Protein AF-A0A9E0BAT1-F1 (afdb_monomer_lite)

Structure (mmCIF, N/CA/C/O backbone):
data_AF-A0A9E0BAT1-F1
#
_entry.id   AF-A0A9E0BAT1-F1
#
loop_
_atom_site.group_PDB
_atom_site.id
_atom_site.type_symbol
_atom_site.label_atom_id
_atom_site.label_alt_id
_atom_site.label_comp_id
_atom_site.label_asym_id
_atom_site.label_entity_id
_atom_site.label_seq_id
_atom_site.pdbx_PDB_ins_code
_atom_site.Cartn_x
_atom_site.Cartn_y
_atom_site.Cartn_z
_atom_site.occupancy
_atom_site.B_iso_or_equiv
_atom_site.auth_seq_id
_atom_site.auth_comp_id
_atom_site.auth_asym_id
_atom_site.auth_atom_id
_atom_site.pdbx_PDB_model_num
ATOM 1 N N . ASP A 1 1 ? -4.071 2.072 20.060 1.00 90.50 1 ASP A N 1
ATOM 2 C CA . ASP A 1 1 ? -4.846 1.371 21.109 1.00 90.50 1 ASP A CA 1
ATOM 3 C C . ASP A 1 1 ? -5.238 -0.040 20.620 1.00 90.50 1 ASP A C 1
ATOM 5 O O . ASP A 1 1 ? -4.906 -0.365 19.483 1.00 90.50 1 ASP A O 1
ATOM 9 N N . LYS A 1 2 ? -5.846 -0.916 21.444 1.00 95.50 2 LYS A N 1
ATOM 10 C CA . LYS A 1 2 ? -6.326 -2.244 20.990 1.00 95.50 2 LYS A CA 1
ATOM 11 C C . LYS A 1 2 ? -7.411 -2.130 19.918 1.00 95.50 2 LYS A C 1
ATOM 13 O O . LYS A 1 2 ? -7.421 -2.948 19.003 1.00 95.50 2 LYS A O 1
ATOM 18 N N . GLU A 1 3 ? -8.282 -1.132 20.041 1.00 96.94 3 GLU A N 1
ATOM 19 C CA . GLU A 1 3 ? -9.337 -0.855 19.069 1.00 96.94 3 GLU A CA 1
ATOM 20 C C . GLU A 1 3 ? -8.728 -0.449 17.723 1.00 96.94 3 GLU A C 1
ATOM 22 O O . GLU A 1 3 ? -9.001 -1.074 16.703 1.00 96.94 3 GLU A O 1
ATOM 27 N N . ASP A 1 4 ? -7.806 0.516 17.731 1.00 97.81 4 ASP A N 1
ATOM 28 C CA . ASP A 1 4 ? -7.117 0.963 16.515 1.00 97.81 4 ASP A CA 1
ATOM 29 C C . ASP A 1 4 ? -6.425 -0.189 15.779 1.00 97.81 4 ASP A C 1
ATOM 31 O O . ASP A 1 4 ? -6.506 -0.289 14.558 1.00 97.81 4 ASP A O 1
ATOM 35 N N . LEU A 1 5 ? -5.750 -1.075 16.522 1.00 97.94 5 LEU A N 1
ATOM 36 C CA . LEU A 1 5 ? -5.068 -2.231 15.945 1.00 97.94 5 LEU A CA 1
ATOM 37 C C . LEU A 1 5 ? -6.063 -3.204 15.302 1.00 97.94 5 LEU A C 1
ATOM 39 O O . LEU A 1 5 ? -5.785 -3.759 14.241 1.00 97.94 5 LEU A O 1
ATOM 43 N N . PHE A 1 6 ? -7.221 -3.404 15.934 1.00 98.50 6 PHE A N 1
ATOM 44 C CA . PHE A 1 6 ? -8.296 -4.206 15.365 1.00 98.50 6 PHE A CA 1
ATOM 45 C C . PHE A 1 6 ? -8.816 -3.588 14.060 1.00 98.50 6 PHE A C 1
ATOM 47 O O . PHE A 1 6 ? -8.837 -4.275 13.040 1.00 98.50 6 PHE A O 1
ATOM 54 N N . LEU A 1 7 ? -9.151 -2.294 14.056 1.00 98.62 7 LEU A N 1
ATOM 55 C CA . LEU A 1 7 ? -9.645 -1.601 12.860 1.00 98.62 7 LEU A CA 1
ATOM 56 C C . LEU A 1 7 ? -8.618 -1.601 11.727 1.00 98.62 7 LEU A C 1
ATOM 58 O O . LEU A 1 7 ? -8.980 -1.827 10.574 1.00 98.62 7 LEU A O 1
ATOM 62 N N . LEU A 1 8 ? -7.340 -1.404 12.051 1.00 98.56 8 LEU A N 1
ATOM 63 C CA . LEU A 1 8 ? -6.248 -1.459 11.086 1.00 98.56 8 LEU A CA 1
ATOM 64 C C . LEU A 1 8 ? -6.141 -2.844 10.437 1.00 98.56 8 LEU A C 1
ATOM 66 O O . LEU A 1 8 ? -6.065 -2.934 9.216 1.00 98.56 8 LEU A O 1
ATOM 70 N N . HIS A 1 9 ? -6.196 -3.927 11.221 1.00 98.44 9 HIS A N 1
ATOM 71 C CA . HIS A 1 9 ? -6.190 -5.283 10.663 1.00 98.44 9 HIS A CA 1
ATOM 72 C C . HIS A 1 9 ? -7.385 -5.535 9.743 1.00 98.44 9 HIS A C 1
ATOM 74 O O . HIS A 1 9 ? -7.218 -6.148 8.689 1.00 98.44 9 HIS A O 1
ATOM 80 N N . VAL A 1 10 ? -8.575 -5.049 10.111 1.00 98.44 10 VAL A N 1
ATOM 81 C CA . VAL A 1 10 ? -9.754 -5.163 9.245 1.00 98.44 10 VAL A CA 1
ATOM 82 C C . VAL A 1 10 ? -9.542 -4.373 7.952 1.00 98.44 10 VAL A C 1
ATOM 84 O O . VAL A 1 10 ? -9.761 -4.923 6.880 1.00 98.44 10 VAL A O 1
ATOM 87 N N . ALA A 1 11 ? -9.040 -3.138 8.001 1.00 98.56 11 ALA A N 1
ATOM 88 C CA . ALA A 1 11 ? -8.740 -2.387 6.780 1.00 98.56 11 ALA A CA 1
ATOM 89 C C . ALA A 1 11 ? -7.717 -3.098 5.883 1.00 98.56 11 ALA A C 1
ATOM 91 O O . ALA A 1 11 ? -7.951 -3.198 4.682 1.00 98.56 11 ALA A O 1
ATOM 92 N N . CYS A 1 12 ? -6.648 -3.673 6.446 1.00 98.19 12 CYS A N 1
ATOM 93 C CA . CYS A 1 12 ? -5.677 -4.453 5.673 1.00 98.19 12 CYS A CA 1
ATOM 94 C C . CYS A 1 12 ? -6.324 -5.639 4.941 1.00 98.19 12 CYS A C 1
ATOM 96 O O . CYS A 1 12 ? -5.975 -5.904 3.794 1.00 98.19 12 CYS A O 1
ATOM 98 N N . LEU A 1 13 ? -7.281 -6.332 5.570 1.00 97.56 13 LEU A N 1
ATOM 99 C CA . LEU A 1 13 ? -7.999 -7.447 4.941 1.00 97.56 13 LEU A CA 1
ATOM 100 C C . LEU A 1 13 ? -8.887 -7.002 3.769 1.00 97.56 13 LEU A C 1
ATOM 102 O O . LEU A 1 13 ? -9.070 -7.769 2.828 1.00 97.56 13 LEU A O 1
ATOM 106 N N . TYR A 1 14 ? -9.438 -5.787 3.825 1.00 98.00 14 TYR A N 1
ATOM 107 C CA . TYR A 1 14 ? -10.430 -5.307 2.859 1.00 98.00 14 TYR A CA 1
ATOM 108 C C . TYR A 1 14 ? -9.867 -4.374 1.778 1.00 98.00 14 TYR A C 1
ATOM 110 O O . TYR A 1 14 ? -10.554 -4.166 0.778 1.00 98.00 14 TYR A O 1
ATOM 118 N N . HIS A 1 15 ? -8.666 -3.802 1.944 1.00 97.88 15 HIS A N 1
ATOM 119 C CA . HIS A 1 15 ? -8.210 -2.702 1.079 1.00 97.88 15 HIS A CA 1
ATOM 120 C C . HIS A 1 15 ? -8.154 -3.057 -0.415 1.00 97.88 15 HIS A C 1
ATOM 122 O O . HIS A 1 15 ? -8.623 -2.276 -1.241 1.00 97.88 15 HIS A O 1
ATOM 128 N N . ASP A 1 16 ? -7.721 -4.278 -0.729 1.00 97.62 16 ASP A N 1
ATOM 129 C CA . ASP A 1 16 ? -7.622 -4.806 -2.094 1.00 97.62 16 ASP A CA 1
ATOM 130 C C . ASP A 1 16 ? -8.823 -5.665 -2.512 1.00 97.62 16 ASP A C 1
ATOM 132 O O . ASP A 1 16 ? -8.893 -6.151 -3.642 1.00 97.62 16 ASP A O 1
ATOM 136 N N . LEU A 1 17 ? -9.819 -5.849 -1.641 1.00 97.19 17 LEU A N 1
ATOM 137 C CA . LEU A 1 17 ? -10.948 -6.735 -1.933 1.00 97.19 17 LEU A CA 1
ATOM 138 C C . LEU A 1 17 ? -11.770 -6.255 -3.139 1.00 97.19 17 LEU A C 1
ATOM 140 O O . LEU A 1 17 ? -12.369 -7.062 -3.841 1.00 97.19 17 LEU A O 1
ATOM 144 N N . GLY A 1 18 ? -11.752 -4.955 -3.449 1.00 97.69 18 GLY A N 1
ATOM 145 C CA . GLY A 1 18 ? -12.424 -4.418 -4.631 1.00 97.69 18 GLY A CA 1
ATOM 146 C C . GLY A 1 18 ? -11.881 -4.928 -5.971 1.00 97.69 18 GLY A C 1
ATOM 147 O O . GLY A 1 18 ? -12.617 -4.883 -6.959 1.00 97.69 18 GLY A O 1
ATOM 148 N N . PHE A 1 19 ? -10.654 -5.467 -6.018 1.00 97.06 19 PHE A N 1
ATOM 149 C CA . PHE A 1 19 ? -10.069 -6.032 -7.240 1.00 97.06 19 PHE A CA 1
ATOM 150 C C . PHE A 1 19 ? -10.856 -7.219 -7.797 1.00 97.06 19 PHE A C 1
ATOM 152 O O . PHE A 1 19 ? -10.776 -7.492 -8.994 1.00 97.06 19 PHE A O 1
ATOM 159 N N . ILE A 1 20 ? -11.653 -7.899 -6.963 1.00 95.62 20 ILE A N 1
ATOM 160 C CA . ILE A 1 20 ? -12.519 -9.000 -7.409 1.00 95.62 20 ILE A CA 1
ATOM 161 C C . ILE A 1 20 ? -13.598 -8.530 -8.400 1.00 95.62 20 ILE A C 1
ATOM 163 O O . ILE A 1 20 ? -14.158 -9.346 -9.130 1.00 95.62 20 ILE A O 1
ATOM 167 N N . GLU A 1 21 ? -13.884 -7.225 -8.437 1.00 95.62 21 GLU A N 1
ATOM 168 C CA . GLU A 1 21 ? -14.921 -6.633 -9.282 1.00 95.62 21 GLU A CA 1
ATOM 169 C C . GLU A 1 21 ? -14.405 -5.552 -10.232 1.00 95.62 21 GLU A C 1
ATOM 171 O O . GLU A 1 21 ? -14.848 -5.480 -11.380 1.00 95.62 21 GLU A O 1
ATOM 176 N N . VAL A 1 22 ? -13.486 -4.694 -9.783 1.00 95.88 22 VAL A N 1
ATOM 177 C CA . VAL A 1 22 ? -12.973 -3.586 -10.592 1.00 95.88 22 VAL A CA 1
ATOM 178 C C . VAL A 1 22 ? -11.490 -3.367 -10.336 1.00 95.88 22 VAL A C 1
ATOM 180 O O . VAL A 1 22 ? -11.052 -3.324 -9.197 1.00 95.88 22 VAL A O 1
ATOM 183 N N . TYR A 1 23 ? -10.712 -3.172 -11.403 1.00 93.62 23 TYR A N 1
ATOM 184 C CA . TYR A 1 23 ? -9.280 -2.895 -11.276 1.00 93.62 23 TYR A CA 1
ATOM 185 C C . TYR A 1 23 ? -9.005 -1.455 -10.823 1.00 93.62 23 TYR A C 1
ATOM 187 O O . TYR A 1 23 ? -8.347 -1.190 -9.818 1.00 93.62 23 TYR A O 1
ATOM 195 N N . LYS A 1 24 ? -9.538 -0.483 -11.572 1.00 94.50 24 LYS A N 1
ATOM 196 C CA . LYS A 1 24 ? -9.372 0.943 -11.278 1.00 94.50 24 LYS A CA 1
ATOM 197 C C . LYS A 1 24 ? -10.487 1.421 -10.352 1.00 94.50 24 LYS A C 1
ATOM 199 O O . LYS A 1 24 ? -11.648 1.413 -10.747 1.00 94.50 24 LYS A O 1
ATOM 204 N N . GLY A 1 25 ? -10.120 1.924 -9.175 1.00 95.44 25 GLY A N 1
ATOM 205 C CA . GLY A 1 25 ? -11.079 2.318 -8.140 1.00 95.44 25 GLY A CA 1
ATOM 206 C C . GLY A 1 25 ? -11.496 1.162 -7.230 1.00 95.44 25 GLY A C 1
ATOM 207 O O . GLY A 1 25 ? -12.564 1.234 -6.617 1.00 95.44 25 GLY A O 1
ATOM 208 N N . HIS A 1 26 ? -10.671 0.112 -7.147 1.00 97.56 26 HIS A N 1
ATOM 209 C CA . HIS A 1 26 ? -10.870 -1.014 -6.237 1.00 97.56 26 HIS A CA 1
ATOM 210 C C . HIS A 1 26 ? -10.954 -0.559 -4.776 1.00 97.56 26 HIS A C 1
ATOM 212 O O . HIS A 1 26 ? -11.678 -1.171 -4.010 1.00 97.56 26 HIS A O 1
ATOM 218 N N . GLU A 1 27 ? -10.323 0.549 -4.386 1.00 98.19 27 GLU A N 1
ATOM 219 C CA . GLU A 1 27 ? -10.358 1.059 -3.012 1.00 98.19 27 GLU A CA 1
ATOM 220 C C . GLU A 1 27 ? -11.779 1.505 -2.631 1.00 98.19 27 GLU A C 1
ATOM 222 O O . GLU A 1 27 ? -12.311 1.161 -1.571 1.00 98.19 27 GLU A O 1
ATOM 227 N N . MET A 1 28 ? -12.445 2.235 -3.539 1.00 97.75 28 MET A N 1
ATOM 228 C CA . MET A 1 28 ? -13.851 2.621 -3.366 1.00 97.75 28 MET A CA 1
ATOM 229 C C . MET A 1 28 ? -14.746 1.389 -3.317 1.00 97.75 28 MET A C 1
ATOM 231 O O . MET A 1 28 ? -15.622 1.310 -2.455 1.00 97.75 28 MET A O 1
ATOM 235 N N . ARG A 1 29 ? -14.497 0.413 -4.197 1.00 98.19 29 ARG A N 1
ATOM 236 C CA . ARG A 1 29 ? -15.283 -0.818 -4.219 1.00 98.19 29 ARG A CA 1
ATOM 237 C C . ARG A 1 29 ? -15.064 -1.669 -2.964 1.00 98.19 29 ARG A C 1
ATOM 239 O O . ARG A 1 29 ? -16.029 -2.173 -2.403 1.00 98.19 29 ARG A O 1
ATOM 246 N N . GLY A 1 30 ? -13.836 -1.748 -2.460 1.00 97.94 30 GLY A N 1
ATOM 247 C CA . GLY A 1 30 ? -13.489 -2.403 -1.200 1.00 97.94 30 GLY A CA 1
ATOM 248 C C . GLY A 1 30 ? -14.218 -1.773 -0.014 1.00 97.94 30 GLY A C 1
ATOM 249 O O . GLY A 1 30 ? -14.756 -2.486 0.828 1.00 97.94 30 GLY A O 1
ATOM 250 N N . CYS A 1 31 ? -14.356 -0.443 0.005 1.00 97.88 31 CYS A N 1
ATOM 251 C CA . CYS A 1 31 ? -15.174 0.248 1.006 1.00 97.88 31 CYS A CA 1
ATOM 252 C C . CYS A 1 31 ? -16.670 -0.078 0.897 1.00 97.88 31 CYS A C 1
ATOM 254 O O . CYS A 1 31 ? -17.360 -0.134 1.912 1.00 97.88 31 CYS A O 1
ATOM 256 N N . GLU A 1 32 ? -17.204 -0.242 -0.314 1.00 98.12 32 GLU A N 1
ATOM 257 C CA . GLU A 1 32 ? -18.601 -0.648 -0.513 1.00 98.12 32 GLU A CA 1
ATOM 258 C C . GLU A 1 32 ? -18.848 -2.069 -0.001 1.00 98.12 32 GLU A C 1
ATOM 260 O O . GLU A 1 32 ? -19.839 -2.291 0.693 1.00 98.12 32 GLU A O 1
ATOM 265 N N . ILE A 1 33 ? -17.925 -2.996 -0.274 1.00 98.12 33 ILE A N 1
ATOM 266 C CA . ILE A 1 33 ? -17.976 -4.369 0.247 1.00 98.12 33 ILE A CA 1
ATOM 267 C C . ILE A 1 33 ? -17.886 -4.353 1.779 1.00 98.12 33 ILE A C 1
ATOM 269 O O . ILE A 1 33 ? -18.745 -4.912 2.455 1.00 98.12 33 ILE A O 1
ATOM 273 N N . ALA A 1 34 ? -16.921 -3.619 2.341 1.00 97.94 34 ALA A N 1
ATOM 274 C CA . ALA A 1 34 ? -16.762 -3.465 3.785 1.00 97.94 34 ALA A CA 1
ATOM 275 C C . ALA A 1 34 ? -18.036 -2.917 4.458 1.00 97.94 34 ALA A C 1
ATOM 277 O O . ALA A 1 34 ? -18.464 -3.432 5.486 1.00 97.94 34 ALA A O 1
ATOM 278 N N . ARG A 1 35 ? -18.685 -1.903 3.868 1.00 98.25 35 ARG A N 1
ATOM 279 C CA . ARG A 1 35 ? -19.956 -1.357 4.382 1.00 98.25 35 ARG A CA 1
ATOM 280 C C . ARG A 1 35 ? -21.115 -2.346 4.317 1.00 98.25 35 ARG A C 1
ATOM 282 O O . ARG A 1 35 ? -22.011 -2.254 5.147 1.00 98.25 35 ARG A O 1
ATOM 289 N N . ALA A 1 36 ? -21.120 -3.239 3.334 1.00 98.06 36 ALA A N 1
ATOM 290 C CA . ALA A 1 36 ? -22.166 -4.240 3.192 1.00 98.06 36 ALA A CA 1
ATOM 291 C C . ALA A 1 36 ? -21.998 -5.397 4.189 1.00 98.06 36 ALA A C 1
ATOM 293 O O . ALA A 1 36 ? -22.993 -5.866 4.728 1.00 98.06 36 ALA A O 1
ATOM 294 N N . GLU A 1 37 ? -20.763 -5.838 4.445 1.00 97.75 37 GLU A N 1
ATOM 295 C CA . GLU A 1 37 ? -20.494 -7.074 5.193 1.00 97.75 37 GLU A CA 1
ATOM 296 C C . GLU A 1 37 ? -20.161 -6.845 6.673 1.00 97.75 37 GLU A C 1
ATOM 298 O O . GLU A 1 37 ? -20.614 -7.594 7.535 1.00 97.75 37 GLU A O 1
ATOM 303 N N . LEU A 1 38 ? -19.392 -5.804 7.011 1.00 98.38 38 LEU A N 1
ATOM 304 C CA . LEU A 1 38 ? -18.904 -5.586 8.380 1.00 98.38 38 LEU A CA 1
ATOM 305 C C . LEU A 1 38 ? -19.994 -5.375 9.453 1.00 98.38 38 LEU A C 1
ATOM 307 O O . LEU A 1 38 ? -19.740 -5.773 10.598 1.00 98.38 38 LEU A O 1
ATOM 311 N N . PRO A 1 39 ? -21.192 -4.824 9.155 1.00 98.50 39 PRO A N 1
ATOM 312 C CA . PRO A 1 39 ? -22.280 -4.776 10.132 1.00 98.50 39 PRO A CA 1
ATOM 313 C C . PRO A 1 39 ? -22.694 -6.162 10.650 1.00 98.50 39 PRO A C 1
ATOM 315 O O . PRO A 1 39 ? -22.977 -6.303 11.841 1.00 98.50 39 PRO A O 1
ATOM 318 N N . ASP A 1 40 ? -22.651 -7.199 9.804 1.00 98.19 40 ASP A N 1
ATOM 319 C CA . ASP A 1 40 ? -22.995 -8.578 10.190 1.00 98.19 40 ASP A CA 1
ATOM 320 C C . ASP A 1 40 ? -21.961 -9.190 11.151 1.00 98.19 40 ASP A C 1
ATOM 322 O O . ASP A 1 40 ? -22.264 -10.113 11.909 1.00 98.19 40 ASP A O 1
ATOM 326 N N . PHE A 1 41 ? -20.748 -8.629 11.183 1.00 97.44 41 PHE A N 1
ATOM 327 C CA . PHE A 1 41 ? -19.696 -8.962 12.146 1.00 97.44 41 PHE A CA 1
ATOM 328 C C . PHE A 1 41 ? -19.745 -8.096 13.416 1.00 97.44 41 PHE A C 1
ATOM 330 O O . PHE A 1 41 ? -18.882 -8.223 14.286 1.00 97.44 41 PHE A O 1
ATOM 337 N N . GLY A 1 42 ? -20.755 -7.231 13.552 1.00 97.81 42 GLY A N 1
ATOM 338 C CA . GLY A 1 42 ? -20.970 -6.394 14.730 1.00 97.81 42 GLY A CA 1
ATOM 339 C C . GLY A 1 42 ? -20.161 -5.097 14.751 1.00 97.81 42 GLY A C 1
ATOM 340 O O . GLY A 1 42 ? -20.073 -4.468 15.808 1.00 97.81 42 GLY A O 1
ATOM 341 N N . LEU A 1 43 ? -19.575 -4.681 13.623 1.00 98.44 43 LEU A N 1
ATOM 342 C CA . LEU A 1 43 ? -18.902 -3.387 13.537 1.00 98.44 43 LEU A CA 1
ATOM 343 C C . LEU A 1 43 ? -19.927 -2.262 13.384 1.00 98.44 43 LEU A C 1
ATOM 345 O O . LEU A 1 43 ? -20.890 -2.343 12.625 1.00 98.44 43 LEU A O 1
ATOM 349 N N . THR A 1 44 ? -19.692 -1.182 14.115 1.00 98.56 44 THR A N 1
ATOM 350 C CA . THR A 1 44 ? -20.501 0.033 14.063 1.00 98.56 44 THR A CA 1
ATOM 351 C C . THR A 1 44 ? -20.182 0.864 12.823 1.00 98.56 44 THR A C 1
ATOM 353 O O . THR A 1 44 ? -19.069 0.831 12.296 1.00 98.56 44 THR A O 1
ATOM 356 N N . GLU A 1 45 ? -21.129 1.707 12.415 1.00 98.31 45 GLU A N 1
ATOM 357 C CA . GLU A 1 45 ? -20.938 2.672 11.324 1.00 98.31 45 GLU A CA 1
ATOM 358 C C . GLU A 1 45 ? -19.686 3.543 11.497 1.00 98.31 45 GLU A C 1
ATOM 360 O O . GLU A 1 45 ? -19.007 3.862 10.524 1.00 98.31 45 GLU A O 1
ATOM 365 N N . GLU A 1 46 ? -19.346 3.927 12.729 1.00 98.44 46 GLU A N 1
ATOM 366 C CA . GLU A 1 46 ? -18.181 4.777 12.982 1.00 98.44 46 GLU A CA 1
ATOM 367 C C . GLU A 1 46 ? -16.862 4.018 12.774 1.00 98.44 46 GLU A C 1
ATOM 369 O O . GLU A 1 46 ? -15.948 4.529 12.128 1.00 98.44 46 GLU A O 1
ATOM 374 N N . GLN A 1 47 ? -16.790 2.761 13.223 1.00 98.62 47 GLN A N 1
ATOM 375 C CA . GLN A 1 47 ? -15.650 1.878 12.955 1.00 98.62 47 GLN A CA 1
ATOM 376 C C . GLN A 1 47 ? -15.492 1.617 11.451 1.00 98.62 47 GLN A C 1
ATOM 378 O O . GLN A 1 47 ? -14.386 1.698 10.917 1.00 98.62 47 GLN A O 1
ATOM 383 N N . ILE A 1 48 ? -16.600 1.371 10.746 1.00 98.75 48 ILE A N 1
ATOM 384 C CA . ILE A 1 48 ? -16.598 1.138 9.297 1.00 98.75 48 ILE A CA 1
ATOM 385 C C . ILE A 1 48 ? -16.125 2.383 8.541 1.00 98.75 48 ILE A C 1
ATOM 387 O O . ILE A 1 48 ? -15.371 2.259 7.576 1.00 98.75 48 ILE A O 1
ATOM 391 N N . LYS A 1 49 ? -16.499 3.595 8.975 1.00 98.62 49 LYS A N 1
ATOM 392 C CA . LYS A 1 49 ? -15.966 4.837 8.387 1.00 98.62 4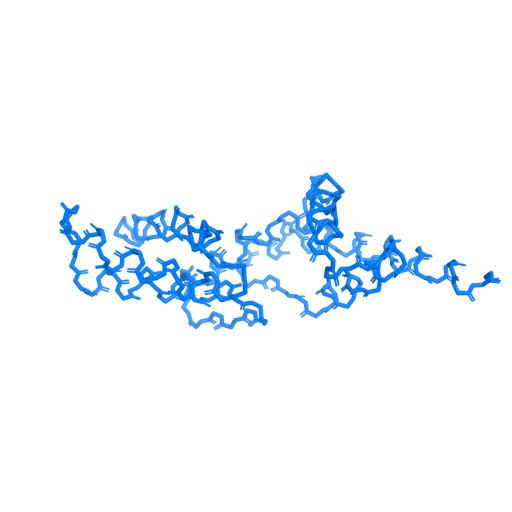9 LYS A CA 1
ATOM 393 C C . LYS A 1 49 ? -14.452 4.939 8.541 1.00 98.62 49 LYS A C 1
ATOM 395 O O . LYS A 1 49 ? -13.795 5.307 7.571 1.00 98.62 49 LYS A O 1
ATOM 400 N N . ILE A 1 50 ? -13.908 4.603 9.711 1.00 98.56 50 ILE A N 1
ATOM 401 C CA . ILE A 1 50 ? -12.457 4.609 9.957 1.00 98.56 50 ILE A CA 1
ATOM 402 C C . ILE A 1 50 ? -11.760 3.598 9.036 1.00 98.56 50 ILE A C 1
ATOM 404 O O . ILE A 1 50 ? -10.790 3.946 8.366 1.00 98.56 50 ILE A O 1
ATOM 408 N N . ILE A 1 51 ? -12.304 2.381 8.930 1.00 98.75 51 ILE A N 1
ATOM 409 C CA . ILE A 1 51 ? -11.816 1.337 8.016 1.00 98.75 51 ILE A CA 1
ATOM 410 C C . ILE A 1 51 ? -11.832 1.825 6.567 1.00 98.75 51 ILE A C 1
ATOM 412 O O . ILE A 1 51 ? -10.821 1.738 5.876 1.00 98.75 51 ILE A O 1
ATOM 416 N N . CYS A 1 52 ? -12.945 2.402 6.114 1.00 98.62 52 CYS A N 1
ATOM 417 C CA . CYS A 1 52 ? -13.045 2.942 4.763 1.00 98.62 52 CYS A CA 1
ATOM 418 C C . CYS A 1 52 ? -12.043 4.081 4.532 1.00 98.62 52 CYS A C 1
ATOM 420 O O . CYS A 1 52 ? -11.455 4.158 3.463 1.00 98.62 52 CYS A O 1
ATOM 422 N N . SER A 1 53 ? -11.819 4.954 5.518 1.00 98.69 53 SER A N 1
ATOM 423 C CA . SER A 1 53 ? -10.828 6.035 5.409 1.00 98.69 53 SER A CA 1
ATOM 424 C C . SER A 1 53 ? -9.418 5.481 5.181 1.00 98.69 53 SER A C 1
ATOM 426 O O . SER A 1 53 ? -8.718 5.933 4.275 1.00 98.69 53 SER A O 1
ATOM 428 N N . MET A 1 54 ? -9.043 4.431 5.923 1.00 98.75 54 MET A N 1
ATOM 429 C CA . MET A 1 54 ? -7.787 3.699 5.725 1.00 98.75 54 MET A CA 1
ATOM 430 C C . MET A 1 54 ? -7.681 3.097 4.323 1.00 98.75 54 MET A C 1
ATOM 432 O O . MET A 1 54 ? -6.693 3.347 3.638 1.00 98.75 54 MET A O 1
ATOM 436 N N . ILE A 1 55 ? -8.706 2.379 3.864 1.00 98.56 55 ILE A N 1
ATOM 437 C CA . ILE A 1 55 ? -8.721 1.777 2.522 1.00 98.56 55 ILE A CA 1
ATOM 438 C C . ILE A 1 55 ? -8.586 2.852 1.436 1.00 98.56 55 ILE A C 1
ATOM 440 O O . ILE A 1 55 ? -7.763 2.731 0.542 1.00 98.56 55 ILE A O 1
ATOM 444 N N . ILE A 1 56 ? -9.342 3.950 1.515 1.00 98.31 56 ILE A N 1
ATOM 445 C CA . ILE A 1 56 ? -9.252 5.029 0.517 1.00 98.31 56 ILE A CA 1
ATOM 446 C C . ILE A 1 56 ? -7.880 5.707 0.519 1.00 98.31 56 ILE A C 1
ATOM 448 O O . ILE A 1 56 ? -7.447 6.200 -0.526 1.00 98.31 56 ILE A O 1
ATOM 452 N N . SER A 1 57 ? -7.191 5.744 1.662 1.00 98.38 57 SER A N 1
ATOM 453 C CA . SER A 1 57 ? -5.880 6.384 1.765 1.00 98.38 57 SER A CA 1
ATOM 454 C C . SER A 1 57 ? -4.782 5.675 0.963 1.00 98.38 57 SER A C 1
ATOM 456 O O . SER A 1 57 ? -3.838 6.354 0.556 1.00 98.38 57 SER A O 1
ATOM 458 N N . THR A 1 58 ? -4.931 4.375 0.659 1.00 98.00 58 THR A N 1
ATOM 459 C CA . THR A 1 58 ? -3.956 3.607 -0.142 1.00 98.00 58 THR A CA 1
ATOM 460 C C . THR A 1 58 ? -3.984 3.980 -1.627 1.00 98.00 58 THR A C 1
ATOM 462 O O . THR A 1 58 ? -2.996 3.781 -2.335 1.00 98.00 58 THR A O 1
ATOM 465 N N . ARG A 1 59 ? -5.063 4.621 -2.101 1.00 97.50 59 ARG A N 1
ATOM 466 C CA . ARG A 1 59 ? -5.198 5.059 -3.494 1.00 97.50 59 ARG A CA 1
ATOM 467 C C . ARG A 1 59 ? -4.066 5.994 -3.907 1.00 97.50 59 ARG A C 1
ATOM 469 O O . ARG A 1 59 ? -3.843 7.032 -3.288 1.00 97.50 59 ARG A O 1
ATOM 476 N N . LEU A 1 60 ? -3.427 5.700 -5.038 1.00 95.38 60 LEU A N 1
ATOM 477 C CA . LEU A 1 60 ? -2.335 6.516 -5.574 1.00 95.38 60 LEU A CA 1
ATOM 478 C C . LEU A 1 60 ? -2.822 7.822 -6.252 1.00 95.38 60 LEU A C 1
ATOM 480 O O . LEU A 1 60 ? -3.748 7.783 -7.067 1.00 95.38 60 LEU A O 1
ATOM 484 N N . PRO A 1 61 ? -2.158 8.976 -6.018 1.00 95.31 61 PRO A N 1
ATOM 485 C CA . PRO A 1 61 ? -1.125 9.193 -5.003 1.00 95.31 61 PRO A CA 1
ATOM 486 C C . PRO A 1 61 ? -1.719 9.190 -3.585 1.00 95.31 61 PRO A C 1
ATOM 488 O 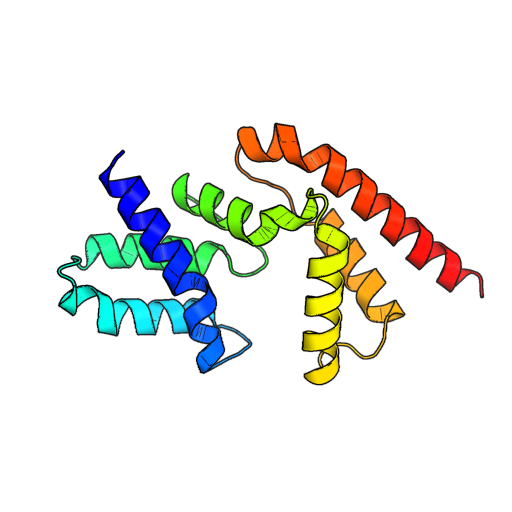O . PRO A 1 61 ? -2.740 9.837 -3.344 1.00 95.31 61 PRO A O 1
ATOM 491 N N . GLN A 1 62 ? -1.038 8.509 -2.659 1.00 96.81 62 GLN A N 1
ATOM 492 C CA . GLN A 1 62 ? -1.454 8.401 -1.259 1.00 96.81 62 GLN A CA 1
ATOM 493 C C . GLN A 1 62 ? -1.509 9.782 -0.588 1.00 96.81 62 GLN A C 1
ATOM 495 O O . GLN A 1 62 ? -0.632 10.627 -0.790 1.00 96.81 62 GLN A O 1
ATOM 500 N N . SER A 1 63 ? -2.540 10.002 0.229 1.00 94.06 63 SER A N 1
ATOM 501 C CA . SER A 1 63 ? -2.743 11.246 0.986 1.00 94.06 63 SER A CA 1
ATOM 502 C C . SER A 1 63 ? -3.328 10.959 2.379 1.00 94.06 63 SER A C 1
ATOM 504 O O . SER A 1 63 ? -4.448 11.394 2.668 1.00 94.06 63 SER A O 1
ATOM 506 N N . PRO A 1 64 ? -2.606 10.226 3.245 1.00 97.81 64 PRO A N 1
ATOM 507 C CA . PRO A 1 64 ? -3.093 9.884 4.575 1.00 97.81 64 PRO A CA 1
ATOM 508 C C . PRO A 1 64 ? -3.160 11.118 5.489 1.00 97.81 64 PRO A C 1
ATOM 510 O O . PRO A 1 64 ? -2.226 11.919 5.557 1.00 97.81 64 PRO A O 1
ATOM 513 N N . ALA A 1 65 ? -4.262 11.258 6.221 1.00 97.38 65 ALA A N 1
ATOM 514 C CA . ALA A 1 65 ? -4.526 12.326 7.182 1.00 97.38 65 ALA A CA 1
ATOM 515 C C . ALA A 1 65 ? -4.330 11.876 8.638 1.00 97.38 65 ALA A C 1
ATOM 517 O O . ALA A 1 65 ? -4.034 12.704 9.503 1.00 97.38 65 ALA A O 1
ATOM 518 N N . THR A 1 66 ? -4.476 10.579 8.918 1.00 98.06 66 THR A N 1
ATOM 519 C CA . THR A 1 66 ? -4.357 10.011 10.271 1.00 98.06 66 THR A CA 1
ATOM 520 C C . THR A 1 66 ? -3.147 9.088 10.409 1.00 98.06 66 THR A C 1
ATOM 522 O O . THR A 1 66 ? -2.566 8.650 9.419 1.00 98.06 66 THR A O 1
ATOM 525 N N . GLU A 1 67 ? -2.744 8.778 11.644 1.00 97.88 67 GLU A N 1
ATOM 526 C CA . GLU A 1 67 ? -1.641 7.840 11.894 1.00 97.88 67 GLU A CA 1
ATOM 527 C C . GLU A 1 67 ? -1.948 6.433 11.354 1.00 97.88 67 GLU A C 1
ATOM 529 O O . GLU A 1 67 ? -1.075 5.805 10.764 1.00 97.88 67 GLU A O 1
ATOM 534 N N . LEU A 1 68 ? -3.193 5.958 11.470 1.00 98.38 68 LEU A N 1
ATOM 535 C CA . LEU A 1 68 ? -3.587 4.645 10.947 1.00 98.38 68 LEU A CA 1
ATOM 536 C C . LEU A 1 68 ? -3.548 4.595 9.417 1.00 98.38 68 LEU A C 1
ATOM 538 O O . LEU A 1 68 ? -3.060 3.624 8.845 1.00 98.38 68 LEU A O 1
ATOM 542 N N . GLU A 1 69 ? -3.985 5.669 8.760 1.00 98.75 69 GLU A N 1
ATOM 543 C CA . GLU A 1 69 ? -3.865 5.821 7.307 1.00 98.75 69 GLU A CA 1
ATOM 544 C C . GLU A 1 69 ? -2.396 5.854 6.864 1.00 98.75 69 GLU A C 1
ATOM 546 O O . GLU A 1 69 ? -2.030 5.246 5.863 1.00 98.75 69 GLU A O 1
ATOM 551 N N . GLN A 1 70 ? -1.516 6.507 7.629 1.00 98.75 70 GLN A N 1
ATOM 552 C CA . GLN A 1 70 ? -0.078 6.492 7.344 1.00 98.75 70 GLN A CA 1
ATOM 553 C C . GLN A 1 70 ? 0.505 5.082 7.466 1.00 98.75 70 GLN A C 1
ATOM 555 O O . GLN A 1 70 ? 1.316 4.683 6.632 1.00 98.75 70 GLN A O 1
ATOM 560 N N . ILE A 1 71 ? 0.087 4.324 8.484 1.00 98.62 71 ILE A N 1
ATOM 561 C CA . ILE A 1 71 ? 0.555 2.955 8.708 1.00 98.62 71 ILE A CA 1
ATOM 562 C C . ILE A 1 71 ? 0.116 2.030 7.569 1.00 98.62 71 ILE A C 1
ATOM 564 O O . ILE A 1 71 ? 0.952 1.288 7.060 1.00 98.62 71 ILE A O 1
ATOM 568 N N . ILE A 1 72 ? -1.154 2.070 7.150 1.00 98.56 72 ILE A N 1
ATOM 569 C CA . ILE A 1 72 ? -1.624 1.204 6.058 1.00 98.56 72 ILE A CA 1
ATOM 570 C C . ILE A 1 72 ? -0.989 1.587 4.715 1.00 98.56 72 ILE A C 1
ATOM 572 O O . ILE A 1 72 ? -0.567 0.695 3.988 1.00 98.56 72 ILE A O 1
ATOM 576 N N . CYS A 1 73 ? -0.819 2.885 4.422 1.00 98.62 73 CYS A N 1
ATOM 577 C CA . CYS A 1 73 ? -0.110 3.343 3.220 1.00 98.62 73 CYS A CA 1
ATOM 578 C C . CYS A 1 73 ? 1.333 2.822 3.167 1.00 98.62 73 CYS A C 1
ATOM 580 O O . CYS A 1 73 ? 1.799 2.359 2.125 1.00 98.62 73 CYS A O 1
ATOM 582 N N . ASP A 1 74 ? 2.038 2.893 4.300 1.00 98.56 74 ASP A N 1
ATOM 583 C CA . ASP A 1 74 ? 3.402 2.382 4.417 1.00 98.56 74 ASP A CA 1
ATOM 584 C C . ASP A 1 74 ? 3.461 0.853 4.308 1.00 98.56 74 ASP A C 1
ATOM 586 O O . ASP A 1 74 ? 4.440 0.328 3.782 1.00 98.56 74 ASP A O 1
ATOM 590 N N . ALA A 1 75 ? 2.449 0.145 4.818 1.00 97.69 75 ALA A N 1
ATOM 591 C CA . ALA A 1 75 ? 2.363 -1.312 4.757 1.00 97.69 75 ALA A CA 1
ATOM 592 C C . ALA A 1 75 ? 2.098 -1.812 3.328 1.00 97.69 75 ALA A C 1
ATOM 594 O O . ALA A 1 75 ? 2.782 -2.728 2.875 1.00 97.69 75 ALA A O 1
ATOM 595 N N . ASP A 1 76 ? 1.167 -1.175 2.617 1.00 98.12 76 ASP A N 1
ATOM 596 C CA . ASP A 1 76 ? 0.822 -1.456 1.218 1.00 98.12 76 ASP A CA 1
ATOM 597 C C . ASP A 1 76 ? 2.057 -1.353 0.297 1.00 98.12 76 ASP A C 1
ATOM 599 O O . ASP A 1 76 ? 2.373 -2.242 -0.493 1.00 98.12 76 ASP A O 1
ATOM 603 N N . LEU A 1 77 ? 2.869 -0.310 0.493 1.00 98.00 77 LEU A N 1
ATOM 604 C CA . LEU A 1 77 ? 4.064 -0.055 -0.318 1.00 98.00 77 LEU A CA 1
ATOM 605 C C . LEU A 1 77 ? 5.384 -0.436 0.365 1.00 98.00 77 LEU A C 1
ATOM 607 O O . LEU A 1 77 ? 6.456 0.019 -0.050 1.00 98.00 77 LEU A O 1
ATOM 611 N N . TYR A 1 78 ? 5.339 -1.292 1.387 1.00 97.88 78 TYR A N 1
ATOM 612 C CA . TYR A 1 78 ? 6.510 -1.654 2.193 1.00 97.88 78 TYR A CA 1
ATOM 613 C C . TYR A 1 78 ? 7.621 -2.313 1.361 1.00 97.88 78 TYR A C 1
ATOM 615 O O . TYR A 1 78 ? 8.809 -2.024 1.536 1.00 97.88 78 TYR A O 1
ATOM 623 N N . TYR A 1 79 ? 7.241 -3.136 0.379 1.00 97.81 79 TYR A N 1
ATOM 624 C CA . TYR A 1 79 ? 8.169 -3.860 -0.499 1.00 97.81 79 TYR A CA 1
ATOM 625 C C . TYR A 1 79 ? 9.113 -2.932 -1.286 1.00 97.81 79 TYR A C 1
ATOM 627 O O . TYR A 1 79 ? 10.188 -3.354 -1.715 1.00 97.81 79 TYR A O 1
ATOM 635 N N . LEU A 1 80 ? 8.776 -1.643 -1.451 1.00 98.00 80 LEU A N 1
ATOM 636 C CA . LEU A 1 80 ? 9.601 -0.689 -2.200 1.00 98.00 80 LEU A CA 1
ATOM 637 C C . LEU A 1 80 ? 10.980 -0.461 -1.585 1.00 98.00 80 LEU A C 1
ATOM 639 O O . LEU A 1 80 ? 11.879 -0.002 -2.284 1.00 98.00 80 LEU A O 1
ATOM 643 N N . GLY A 1 81 ? 11.155 -0.734 -0.292 1.00 97.44 81 GLY A N 1
ATOM 644 C CA . GLY A 1 81 ? 12.460 -0.706 0.371 1.00 97.44 81 GLY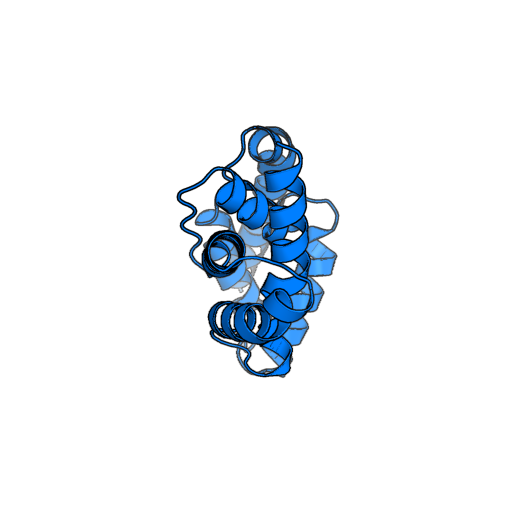 A CA 1
ATOM 645 C C . GLY A 1 81 ? 12.976 -2.077 0.794 1.00 97.44 81 GLY A C 1
ATOM 646 O O . GLY A 1 81 ? 14.064 -2.145 1.364 1.00 97.44 81 GLY A O 1
ATOM 647 N N . GLY A 1 82 ? 12.208 -3.134 0.531 1.00 96.06 82 GLY A N 1
ATOM 648 C CA . GLY A 1 82 ? 12.477 -4.493 0.976 1.00 96.06 82 GLY A CA 1
ATOM 649 C C . GLY A 1 82 ? 13.413 -5.266 0.048 1.00 96.06 82 GLY A C 1
ATOM 650 O O . GLY A 1 82 ? 13.812 -4.810 -1.030 1.00 96.06 82 GLY A O 1
ATOM 651 N N . THR A 1 83 ? 13.780 -6.471 0.479 1.00 96.06 83 THR A N 1
ATOM 652 C CA . THR A 1 83 ? 14.572 -7.421 -0.324 1.00 96.06 83 THR A CA 1
ATOM 653 C C . THR A 1 83 ? 13.739 -8.141 -1.383 1.00 96.06 83 THR A C 1
ATOM 655 O O . THR A 1 83 ? 14.286 -8.722 -2.312 1.00 96.06 83 THR A O 1
ATOM 658 N N . ASP A 1 84 ? 12.420 -8.109 -1.242 1.00 95.81 84 ASP A N 1
ATOM 659 C CA . ASP A 1 84 ? 11.416 -8.680 -2.137 1.00 95.81 84 ASP A CA 1
ATOM 660 C C . ASP A 1 84 ? 11.015 -7.744 -3.288 1.00 95.81 84 ASP A C 1
ATOM 662 O O . ASP A 1 84 ? 10.243 -8.154 -4.156 1.00 95.81 84 ASP A O 1
ATOM 666 N N . TYR A 1 85 ? 11.581 -6.529 -3.348 1.00 97.44 85 TYR A N 1
ATOM 667 C CA . TYR A 1 85 ? 11.268 -5.529 -4.371 1.00 97.44 85 TYR A CA 1
ATOM 668 C C . TYR A 1 85 ? 11.265 -6.089 -5.796 1.00 97.44 85 TYR A C 1
ATOM 670 O O . TYR A 1 85 ? 10.329 -5.850 -6.555 1.00 97.44 85 TYR A O 1
ATOM 678 N N . GLU A 1 86 ? 12.306 -6.837 -6.174 1.00 95.81 86 GLU A N 1
ATOM 679 C CA . GLU A 1 86 ? 12.424 -7.380 -7.530 1.00 95.81 86 GLU A CA 1
ATOM 680 C C . GLU A 1 86 ? 11.312 -8.382 -7.844 1.00 95.81 86 GLU A C 1
ATOM 682 O O . GLU A 1 86 ? 10.736 -8.326 -8.928 1.00 95.81 86 GLU A O 1
ATOM 687 N N . THR A 1 87 ? 10.978 -9.252 -6.891 1.00 97.56 87 THR A N 1
ATOM 688 C CA . THR A 1 87 ? 9.936 -10.269 -7.052 1.00 97.56 87 THR A CA 1
ATOM 689 C C . THR A 1 87 ? 8.562 -9.625 -7.198 1.00 97.56 87 THR A C 1
ATOM 691 O O . THR A 1 87 ? 7.855 -9.929 -8.156 1.00 97.56 87 THR A O 1
ATOM 694 N N . VAL A 1 88 ? 8.204 -8.707 -6.294 1.00 97.69 88 VAL A N 1
ATOM 695 C CA . VAL A 1 88 ? 6.893 -8.035 -6.305 1.00 97.69 88 VAL A CA 1
ATOM 696 C C . VAL A 1 88 ? 6.754 -7.111 -7.521 1.00 97.69 88 VAL A C 1
ATOM 698 O O . VAL A 1 88 ? 5.721 -7.094 -8.188 1.00 97.69 88 VAL A O 1
ATOM 701 N N . SER A 1 89 ? 7.816 -6.381 -7.877 1.00 97.31 89 SER A N 1
ATOM 702 C CA . SER A 1 89 ? 7.827 -5.540 -9.081 1.00 97.31 89 SER A CA 1
ATOM 703 C C . SER A 1 89 ? 7.659 -6.376 -10.355 1.00 97.31 89 SER A C 1
ATOM 705 O O . SER A 1 89 ? 6.951 -5.966 -11.272 1.00 97.31 89 SER A O 1
ATOM 707 N N . GLU A 1 90 ? 8.260 -7.568 -10.419 1.00 97.62 90 GLU A N 1
ATOM 708 C CA . GLU A 1 90 ? 8.119 -8.464 -11.567 1.00 97.62 90 GLU A CA 1
ATOM 709 C C . GLU A 1 90 ? 6.698 -9.021 -11.709 1.00 97.62 90 GLU A C 1
ATOM 711 O O . GLU A 1 90 ? 6.183 -9.099 -12.825 1.00 97.62 90 GLU A O 1
ATOM 716 N N . THR A 1 91 ? 6.050 -9.407 -10.606 1.00 98.12 91 THR A N 1
ATOM 717 C CA . THR A 1 91 ? 4.662 -9.890 -10.652 1.00 98.12 91 THR A CA 1
ATOM 718 C C . THR A 1 91 ? 3.707 -8.782 -11.077 1.00 98.12 91 THR A C 1
ATOM 720 O O . THR A 1 91 ? 2.877 -9.011 -11.954 1.00 98.12 91 THR A O 1
ATOM 723 N N . LEU A 1 92 ? 3.892 -7.568 -10.549 1.00 97.06 92 LEU A N 1
ATOM 724 C CA . LEU A 1 92 ? 3.067 -6.414 -10.899 1.00 97.06 92 LEU A CA 1
ATOM 725 C C . LEU A 1 92 ? 3.268 -5.971 -12.359 1.00 97.06 92 LEU A C 1
ATOM 727 O O . LEU A 1 92 ? 2.308 -5.595 -13.029 1.00 97.06 92 LEU A O 1
ATOM 731 N N . PHE A 1 93 ? 4.496 -6.059 -12.885 1.00 98.06 93 PHE A N 1
ATOM 732 C CA . PHE A 1 93 ? 4.762 -5.818 -14.306 1.00 98.06 93 PHE A CA 1
ATOM 733 C C . PHE A 1 93 ? 3.980 -6.786 -15.194 1.00 98.06 93 PHE A C 1
ATOM 735 O O . PHE A 1 93 ? 3.320 -6.352 -16.136 1.00 98.06 93 PHE A O 1
ATOM 742 N N . LYS A 1 94 ? 4.052 -8.089 -14.897 1.00 98.25 94 LYS A N 1
ATOM 743 C CA . LYS A 1 94 ? 3.348 -9.118 -15.672 1.00 98.25 94 LYS A CA 1
ATOM 744 C C . LYS A 1 94 ? 1.850 -8.874 -15.658 1.00 98.25 94 LYS A C 1
ATOM 746 O O . LYS A 1 94 ? 1.239 -8.847 -16.714 1.00 98.25 94 LYS A O 1
ATOM 751 N N . GLU A 1 95 ? 1.282 -8.630 -14.484 1.00 97.06 95 GLU A N 1
ATOM 752 C CA . GLU A 1 95 ? -0.141 -8.334 -14.335 1.00 97.06 95 GLU A CA 1
ATOM 753 C C . GLU A 1 95 ? -0.579 -7.147 -15.207 1.00 97.06 95 GLU A C 1
ATOM 755 O O . GLU A 1 95 ? -1.481 -7.280 -16.032 1.00 97.06 95 GLU A O 1
ATOM 760 N N . GLN A 1 96 ? 0.099 -6.001 -15.099 1.00 96.62 96 GLN A N 1
ATOM 761 C CA . GLN A 1 96 ? -0.261 -4.809 -15.872 1.00 96.62 96 GLN A CA 1
ATOM 762 C C . GLN A 1 96 ? 0.006 -4.963 -17.374 1.00 96.62 96 GLN A C 1
ATOM 764 O O . GLN A 1 96 ? -0.691 -4.355 -18.191 1.00 96.62 96 GLN A O 1
ATOM 769 N N . HIS A 1 97 ? 0.997 -5.771 -17.752 1.00 97.50 97 HIS A N 1
ATOM 770 C CA . HIS A 1 97 ? 1.255 -6.100 -19.148 1.00 97.50 97 HIS A CA 1
ATOM 771 C C . HIS A 1 97 ? 0.132 -6.958 -19.744 1.00 97.50 97 HIS A C 1
ATOM 773 O O . HIS A 1 97 ? -0.383 -6.625 -20.810 1.00 97.50 97 HIS A O 1
ATOM 779 N N . GLU A 1 98 ? -0.308 -7.999 -19.032 1.00 96.81 98 GLU A N 1
ATOM 780 C CA . GLU A 1 98 ? -1.421 -8.865 -19.450 1.00 96.81 98 GLU A CA 1
ATOM 781 C C . GLU A 1 98 ? -2.755 -8.101 -19.516 1.00 96.81 98 GLU A C 1
ATOM 783 O O . GLU A 1 98 ? -3.583 -8.355 -20.389 1.00 96.81 98 GLU A O 1
ATOM 788 N N . LEU A 1 99 ? -2.947 -7.098 -18.652 1.00 94.62 99 LEU A N 1
ATOM 789 C CA . LEU A 1 99 ? -4.090 -6.178 -18.713 1.00 94.62 99 LEU A CA 1
ATOM 790 C C . LEU A 1 99 ? -3.986 -5.137 -19.845 1.00 94.62 99 LEU A C 1
ATOM 792 O O . LEU A 1 99 ? -4.894 -4.323 -20.019 1.00 94.62 99 LEU A O 1
ATOM 796 N N . GLY A 1 100 ? -2.886 -5.123 -20.606 1.00 96.06 100 GLY A N 1
ATOM 797 C CA . GLY A 1 100 ? -2.643 -4.161 -21.683 1.00 96.06 100 GLY A CA 1
ATOM 798 C C . GLY A 1 100 ? -2.418 -2.725 -21.200 1.00 96.06 100 GLY A C 1
ATOM 799 O O . GLY A 1 100 ? -2.494 -1.792 -21.999 1.00 96.06 100 GLY A O 1
ATOM 800 N N . MET A 1 101 ? -2.156 -2.530 -19.904 1.00 94.88 101 MET A N 1
ATOM 801 C CA . MET A 1 101 ? -1.890 -1.217 -19.310 1.00 94.88 101 MET A CA 1
ATOM 802 C C . MET A 1 101 ? -0.460 -0.749 -19.564 1.00 94.88 101 MET A C 1
ATOM 804 O O . MET A 1 101 ? -0.202 0.452 -19.573 1.00 94.88 101 MET A O 1
ATOM 808 N N . ILE A 1 102 ? 0.458 -1.697 -19.755 1.00 96.88 102 ILE A N 1
ATOM 809 C CA . ILE A 1 102 ? 1.873 -1.436 -20.000 1.00 96.88 102 ILE A CA 1
ATOM 810 C C . ILE A 1 102 ? 2.320 -2.247 -21.199 1.00 96.88 102 ILE A C 1
ATOM 812 O O . ILE A 1 102 ? 2.111 -3.457 -21.271 1.00 96.88 102 ILE A O 1
ATOM 816 N N . LYS A 1 103 ? 2.959 -1.578 -22.149 1.00 95.25 103 LYS A N 1
ATOM 817 C CA . LYS A 1 103 ? 3.355 -2.175 -23.416 1.00 95.25 103 LYS A CA 1
ATOM 818 C C . LYS A 1 103 ? 4.590 -3.054 -23.284 1.00 95.25 103 LYS A C 1
ATOM 820 O O . LYS A 1 103 ? 4.634 -4.132 -23.868 1.00 95.25 103 LYS A O 1
ATOM 825 N N . ASP A 1 104 ? 5.617 -2.568 -22.598 1.00 96.06 104 ASP A N 1
ATOM 826 C CA . ASP A 1 104 ? 6.920 -3.222 -22.548 1.00 96.06 104 ASP A CA 1
ATOM 827 C C . ASP A 1 104 ? 7.724 -2.841 -21.296 1.00 96.06 104 ASP A C 1
ATOM 829 O O . ASP A 1 104 ? 7.314 -2.033 -20.455 1.00 96.06 104 ASP A O 1
ATOM 833 N N . ARG A 1 105 ? 8.895 -3.470 -21.152 1.00 95.62 105 ARG A N 1
ATOM 834 C CA . ARG A 1 105 ? 9.757 -3.289 -19.982 1.00 95.62 105 ARG A CA 1
ATOM 835 C C . ARG A 1 105 ? 10.371 -1.889 -19.902 1.00 95.62 105 ARG A C 1
ATOM 837 O O . ARG A 1 105 ? 10.685 -1.432 -18.804 1.00 95.62 105 ARG A O 1
ATOM 844 N N . ASP A 1 106 ? 10.529 -1.202 -21.029 1.00 95.50 106 ASP A N 1
ATOM 845 C CA . ASP A 1 106 ? 11.088 0.149 -21.055 1.00 95.50 106 ASP A CA 1
ATOM 846 C C . ASP A 1 106 ? 10.083 1.176 -20.547 1.00 95.50 106 ASP A C 1
ATOM 848 O O . ASP A 1 106 ? 10.449 2.080 -19.790 1.00 95.50 106 ASP A O 1
ATOM 852 N N . GLU A 1 107 ? 8.816 1.031 -20.933 1.00 96.75 107 GLU A N 1
ATOM 853 C CA . GLU A 1 107 ? 7.716 1.796 -20.355 1.00 96.75 107 GLU A CA 1
ATOM 854 C C . GLU A 1 107 ? 7.595 1.536 -18.847 1.00 96.75 107 GLU A C 1
ATOM 856 O O . GLU A 1 107 ? 7.590 2.493 -18.067 1.00 96.75 107 GLU A O 1
ATOM 861 N N . TRP A 1 108 ? 7.618 0.266 -18.423 1.00 97.56 108 TRP A N 1
ATOM 862 C CA . TRP A 1 108 ? 7.582 -0.103 -17.003 1.00 97.56 108 TRP A CA 1
ATOM 863 C C . TRP A 1 108 ? 8.679 0.577 -16.190 1.00 97.56 108 TRP A C 1
ATOM 865 O O . TRP A 1 108 ? 8.397 1.213 -15.178 1.00 97.56 108 TRP A O 1
ATOM 875 N N . ASN A 1 109 ? 9.932 0.491 -16.642 1.00 97.25 109 ASN A N 1
ATOM 876 C CA . ASN A 1 109 ? 11.063 1.053 -15.910 1.00 97.25 109 ASN A CA 1
ATOM 877 C C . ASN A 1 109 ? 10.948 2.581 -15.755 1.00 97.25 109 ASN A C 1
ATOM 879 O O . ASN A 1 109 ? 11.339 3.120 -14.720 1.00 97.25 109 ASN A O 1
ATOM 883 N N . LYS A 1 110 ? 10.389 3.290 -16.748 1.00 97.06 110 LYS A N 1
ATOM 884 C CA . LYS A 1 110 ? 10.134 4.739 -16.654 1.00 97.06 110 LYS A CA 1
ATOM 885 C C . LYS A 1 110 ? 9.049 5.049 -15.622 1.00 97.06 110 LYS A C 1
ATOM 887 O O . LYS A 1 110 ? 9.266 5.907 -14.769 1.00 97.06 110 LYS A O 1
ATOM 892 N N . ILE A 1 111 ? 7.930 4.322 -15.663 1.00 96.50 111 ILE A N 1
ATOM 893 C CA . ILE A 1 111 ? 6.828 4.467 -14.700 1.00 96.50 111 ILE A CA 1
ATOM 894 C C . ILE A 1 111 ? 7.320 4.173 -13.278 1.00 96.50 111 ILE A C 1
ATOM 896 O O . ILE A 1 111 ? 7.086 4.967 -12.369 1.00 96.50 111 ILE A O 1
ATOM 900 N N . GLN A 1 112 ? 8.062 3.079 -13.090 1.00 97.44 112 GLN A N 1
ATOM 901 C CA . GLN A 1 112 ? 8.627 2.698 -11.796 1.00 97.44 112 GLN A CA 1
ATOM 902 C C . GLN A 1 112 ? 9.615 3.734 -11.263 1.00 97.44 112 GLN A C 1
ATOM 904 O O . GLN A 1 112 ? 9.584 4.053 -10.075 1.00 97.44 112 GLN A O 1
ATOM 909 N N . LEU A 1 113 ? 10.470 4.294 -12.125 1.00 97.94 113 LEU A N 1
ATOM 910 C CA . LEU A 1 113 ? 11.395 5.350 -11.724 1.00 97.94 113 LEU A CA 1
ATOM 911 C C . LEU A 1 113 ? 10.643 6.579 -11.205 1.00 97.94 113 LEU A C 1
ATOM 913 O O . LEU A 1 113 ? 10.958 7.075 -10.124 1.00 97.94 113 LEU A O 1
ATOM 917 N N . GLU A 1 114 ? 9.639 7.049 -11.947 1.00 97.06 114 GLU A N 1
ATOM 918 C CA . GLU A 1 114 ? 8.821 8.183 -11.516 1.00 97.06 114 GLU A CA 1
ATOM 919 C C . GLU A 1 114 ? 8.068 7.890 -10.218 1.00 97.06 114 GLU A C 1
ATOM 921 O O . GLU A 1 114 ? 8.016 8.738 -9.325 1.00 97.06 114 GLU A O 1
ATOM 926 N N . PHE A 1 115 ? 7.496 6.693 -10.105 1.00 97.25 115 PHE A N 1
ATOM 927 C CA . PHE A 1 115 ? 6.757 6.258 -8.930 1.00 97.25 115 PHE A CA 1
ATOM 928 C C . PHE A 1 115 ? 7.641 6.250 -7.679 1.00 97.25 115 PHE A C 1
ATOM 930 O O . PHE A 1 115 ? 7.305 6.886 -6.678 1.00 97.25 115 PHE A O 1
ATOM 937 N N . LEU A 1 116 ? 8.815 5.617 -7.749 1.00 97.62 116 LEU A N 1
ATOM 938 C CA . LEU A 1 116 ? 9.760 5.562 -6.635 1.00 97.62 116 LEU A CA 1
ATOM 939 C C . LEU A 1 116 ? 10.250 6.953 -6.215 1.00 97.62 116 LEU A C 1
ATOM 941 O O . LEU A 1 116 ? 10.379 7.213 -5.015 1.00 97.62 116 LEU A O 1
ATOM 945 N N . GLN A 1 117 ? 10.492 7.848 -7.178 1.00 96.94 117 GLN A N 1
ATOM 946 C CA . GLN A 1 117 ? 10.931 9.221 -6.913 1.00 96.94 117 GLN A CA 1
ATOM 947 C C . GLN A 1 117 ? 9.848 10.083 -6.254 1.00 96.94 117 GLN A C 1
ATOM 949 O O . GLN A 1 117 ? 10.175 10.930 -5.426 1.00 96.94 117 GLN A O 1
ATOM 954 N N . LYS A 1 118 ? 8.575 9.888 -6.620 1.00 96.81 118 LYS A N 1
ATOM 955 C CA . LYS A 1 118 ? 7.437 10.658 -6.086 1.00 96.81 118 LYS A CA 1
ATOM 956 C C . LYS A 1 118 ? 6.941 10.120 -4.740 1.00 96.81 118 LYS A C 1
ATOM 958 O O . LYS A 1 118 ? 6.523 10.900 -3.885 1.00 96.81 118 LYS A O 1
ATOM 963 N N . HIS A 1 119 ? 6.976 8.802 -4.550 1.00 97.81 119 HIS A N 1
ATOM 964 C CA . HIS A 1 119 ? 6.538 8.160 -3.313 1.00 97.81 119 HIS A CA 1
ATOM 965 C C . HIS A 1 119 ? 7.406 8.595 -2.118 1.00 97.81 119 HIS A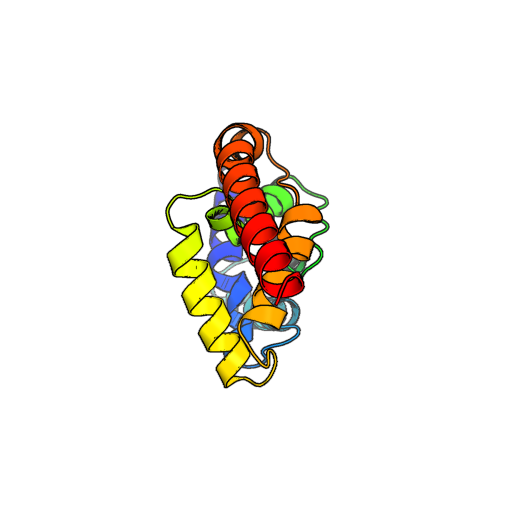 C 1
ATOM 967 O O . HIS A 1 119 ? 8.602 8.857 -2.264 1.00 97.81 119 HIS A O 1
ATOM 973 N N . HIS A 1 120 ? 6.849 8.579 -0.913 1.00 97.06 120 HIS A N 1
ATOM 974 C CA . HIS A 1 120 ? 7.579 8.717 0.342 1.00 97.06 120 HIS A CA 1
ATOM 975 C C . HIS A 1 120 ? 6.849 7.936 1.431 1.00 97.06 120 HIS A C 1
ATOM 977 O O . HIS A 1 120 ? 5.629 7.986 1.491 1.00 97.06 120 HIS A O 1
ATOM 983 N N . TYR A 1 121 ? 7.600 7.261 2.301 1.00 98.44 121 TYR A N 1
ATOM 984 C CA . TYR A 1 121 ? 7.012 6.664 3.498 1.00 98.44 121 TYR A CA 1
ATOM 985 C C . TYR A 1 121 ? 6.569 7.755 4.475 1.00 98.44 121 TYR A C 1
ATOM 987 O O . TYR A 1 121 ? 7.114 8.867 4.455 1.00 98.44 121 TYR A O 1
ATOM 995 N N . PHE A 1 122 ? 5.639 7.436 5.368 1.00 98.38 122 PHE A N 1
ATOM 996 C CA . PHE A 1 122 ? 5.011 8.375 6.294 1.00 98.38 122 PHE A CA 1
ATOM 997 C C . PHE A 1 122 ? 5.516 8.205 7.730 1.00 98.38 122 PHE A C 1
ATOM 999 O O . PHE A 1 122 ? 5.973 9.178 8.346 1.00 98.38 122 PHE A O 1
ATOM 1006 N N . THR A 1 123 ? 5.539 6.978 8.240 1.00 98.19 123 THR A N 1
ATOM 1007 C CA . THR A 1 123 ? 5.906 6.663 9.623 1.00 98.19 123 THR A CA 1
ATOM 1008 C C . THR A 1 123 ? 7.420 6.699 9.845 1.00 98.19 123 THR A C 1
ATOM 1010 O O . THR A 1 123 ? 8.230 6.401 8.962 1.00 98.19 123 THR A O 1
ATOM 1013 N N . ALA A 1 124 ? 7.847 7.071 11.056 1.00 98.12 124 ALA A N 1
ATOM 1014 C CA . ALA A 1 124 ? 9.272 7.156 11.390 1.00 98.12 124 ALA A CA 1
ATOM 1015 C C . ALA A 1 124 ? 9.980 5.787 11.328 1.00 98.12 124 ALA A C 1
ATOM 1017 O O . ALA A 1 124 ? 11.134 5.697 10.899 1.00 98.12 124 ALA A O 1
ATOM 1018 N N . SER A 1 125 ? 9.284 4.716 11.717 1.00 97.12 125 SER A N 1
ATOM 1019 C CA . SER A 1 125 ? 9.792 3.342 11.693 1.00 97.12 125 SER A CA 1
ATOM 1020 C C . SER A 1 125 ? 10.093 2.878 10.267 1.00 97.12 125 SER A C 1
ATOM 1022 O O . SER A 1 125 ? 11.204 2.410 9.997 1.00 97.12 125 SER A O 1
ATOM 1024 N N . VAL A 1 126 ? 9.164 3.070 9.329 1.00 97.88 126 VAL A N 1
ATOM 1025 C CA . VAL A 1 126 ? 9.359 2.648 7.936 1.00 97.88 126 VAL A CA 1
ATOM 1026 C C . VAL A 1 126 ? 10.362 3.556 7.231 1.00 97.88 126 VAL A C 1
ATOM 1028 O O . VAL A 1 126 ? 11.284 3.058 6.587 1.00 97.88 126 VAL A O 1
ATOM 1031 N N . LYS A 1 127 ? 10.324 4.875 7.465 1.00 98.25 127 LYS A N 1
ATOM 1032 C CA . LYS A 1 127 ? 11.367 5.796 6.972 1.00 98.25 127 LYS A CA 1
ATOM 1033 C C . LYS A 1 127 ? 12.776 5.360 7.378 1.00 98.25 127 LYS A C 1
ATOM 1035 O O . LYS A 1 127 ? 13.675 5.359 6.539 1.00 98.25 127 LYS A O 1
ATOM 1040 N N . SER A 1 128 ? 12.984 5.007 8.649 1.00 97.50 128 SER A N 1
ATOM 1041 C CA . SER A 1 128 ? 14.315 4.629 9.148 1.00 97.50 128 SER A CA 1
ATOM 1042 C C . SER A 1 128 ? 14.820 3.303 8.573 1.00 97.50 128 SER A C 1
ATOM 1044 O O . SER A 1 128 ? 16.014 3.169 8.317 1.00 97.50 128 SER A O 1
ATOM 1046 N N . SER A 1 129 ? 13.922 2.347 8.329 1.00 97.31 129 SER A N 1
ATOM 1047 C CA . SER A 1 129 ? 14.284 1.003 7.870 1.00 97.31 129 SER A CA 1
ATOM 1048 C C . SER A 1 129 ? 14.317 0.853 6.342 1.00 97.31 129 SER A C 1
ATOM 1050 O O . SER A 1 129 ? 15.169 0.130 5.835 1.00 97.31 129 SER A O 1
ATOM 1052 N N . HIS A 1 130 ? 13.446 1.544 5.595 1.00 97.75 130 HIS A N 1
ATOM 1053 C CA . HIS A 1 130 ? 13.188 1.253 4.174 1.00 97.75 130 HIS A CA 1
ATOM 1054 C C . HIS A 1 130 ? 13.666 2.326 3.190 1.00 97.75 130 HIS A C 1
ATOM 1056 O O . HIS A 1 130 ? 13.830 2.034 2.002 1.00 97.75 130 HIS A O 1
ATOM 1062 N N . ASN A 1 131 ? 13.957 3.554 3.637 1.00 97.81 131 ASN A N 1
ATOM 1063 C CA . ASN A 1 131 ? 14.412 4.613 2.724 1.00 97.81 131 ASN A CA 1
ATOM 1064 C C . ASN A 1 131 ? 15.728 4.267 2.013 1.00 97.81 131 ASN A C 1
ATOM 1066 O O . ASN A 1 131 ? 15.893 4.598 0.836 1.00 97.81 131 ASN A O 1
ATOM 1070 N N . LEU A 1 132 ? 16.659 3.593 2.701 1.00 98.00 132 LEU A N 1
ATOM 1071 C CA . LEU A 1 132 ? 17.933 3.187 2.102 1.00 98.00 132 LEU A CA 1
ATOM 1072 C C . LEU A 1 132 ? 17.714 2.150 0.994 1.00 98.00 132 LEU A C 1
ATOM 1074 O O . LEU A 1 132 ? 18.186 2.354 -0.124 1.00 98.00 132 LEU A O 1
ATOM 1078 N N . GLY A 1 133 ? 16.954 1.087 1.281 1.00 98.12 133 GLY A N 1
ATOM 1079 C CA . GLY A 1 133 ? 16.590 0.057 0.302 1.00 98.12 133 GLY A CA 1
ATOM 1080 C C . GLY A 1 133 ? 15.907 0.655 -0.923 1.00 98.12 133 GLY A C 1
ATOM 1081 O O . GLY A 1 133 ? 16.359 0.465 -2.053 1.00 98.12 133 GLY A O 1
ATOM 1082 N N . LYS A 1 134 ? 14.907 1.508 -0.691 1.00 98.25 134 LYS A N 1
ATOM 1083 C CA . LYS A 1 134 ? 14.175 2.193 -1.756 1.00 98.25 134 LYS A CA 1
ATOM 1084 C C . LYS A 1 134 ? 15.086 3.069 -2.616 1.00 98.25 134 LYS A C 1
ATOM 1086 O O . LYS A 1 134 ? 14.964 3.079 -3.841 1.00 98.25 134 LYS A O 1
ATOM 1091 N N . SER A 1 135 ? 16.030 3.780 -2.001 1.00 98.19 135 SER A N 1
ATOM 1092 C CA . SER A 1 135 ? 16.996 4.618 -2.725 1.00 98.19 135 SER A CA 1
ATOM 1093 C C . SER A 1 135 ? 17.930 3.786 -3.611 1.00 98.19 135 SER A C 1
ATOM 1095 O O . SER A 1 135 ? 18.221 4.186 -4.739 1.00 98.19 135 SER A O 1
ATOM 1097 N N . MET A 1 136 ? 18.363 2.610 -3.143 1.00 98.12 136 MET A N 1
ATOM 1098 C CA . MET A 1 136 ? 19.169 1.682 -3.945 1.00 98.12 136 MET A CA 1
ATOM 1099 C C . MET A 1 136 ? 18.384 1.152 -5.149 1.00 98.12 136 MET A C 1
ATOM 1101 O O . MET A 1 136 ? 18.891 1.194 -6.272 1.00 98.12 136 MET A O 1
ATOM 1105 N N . HIS A 1 137 ? 17.131 0.737 -4.944 1.00 97.94 137 HIS A N 1
ATOM 1106 C CA . HIS A 1 137 ? 16.252 0.275 -6.024 1.00 97.94 137 HIS A CA 1
ATOM 1107 C C . HIS A 1 137 ? 15.977 1.375 -7.052 1.00 97.94 137 HIS A C 1
ATOM 1109 O O . HIS A 1 137 ? 16.086 1.138 -8.255 1.00 97.94 137 HIS A O 1
ATOM 1115 N N . THR A 1 138 ? 15.728 2.601 -6.585 1.00 97.94 138 THR A N 1
ATOM 1116 C CA . THR A 1 138 ? 15.536 3.783 -7.443 1.00 97.94 138 THR A CA 1
ATOM 1117 C C . THR A 1 138 ? 16.760 4.033 -8.321 1.00 97.94 138 THR A C 1
ATOM 1119 O O . THR A 1 138 ? 16.628 4.256 -9.524 1.00 97.94 138 THR A O 1
ATOM 1122 N N . LYS A 1 139 ? 17.966 3.956 -7.742 1.00 97.81 139 LYS A N 1
ATOM 1123 C CA . LYS A 1 139 ? 19.219 4.124 -8.485 1.00 97.81 139 LYS A CA 1
ATOM 1124 C C . LYS A 1 139 ? 19.404 3.032 -9.541 1.00 97.81 139 LYS A C 1
ATOM 1126 O O . LYS A 1 139 ? 19.700 3.349 -10.687 1.00 97.81 139 LYS A O 1
ATOM 1131 N N . ARG A 1 140 ? 19.161 1.767 -9.183 1.00 96.75 140 ARG A N 1
ATOM 1132 C CA . ARG A 1 140 ? 19.244 0.630 -10.115 1.00 96.75 140 ARG A CA 1
ATOM 1133 C C . ARG A 1 140 ? 18.331 0.829 -11.328 1.00 96.75 140 ARG A C 1
ATOM 1135 O O . ARG A 1 140 ? 18.761 0.635 -12.460 1.00 96.75 140 ARG A O 1
ATOM 1142 N N . ILE A 1 141 ? 17.091 1.262 -11.105 1.00 96.50 141 ILE A N 1
ATOM 1143 C CA . ILE A 1 141 ? 16.139 1.517 -12.195 1.00 96.50 141 ILE A CA 1
ATOM 1144 C C . ILE A 1 141 ? 16.548 2.738 -13.019 1.00 96.50 141 ILE A C 1
ATOM 1146 O O . ILE A 1 141 ? 16.458 2.702 -14.244 1.00 96.50 141 ILE A O 1
ATOM 1150 N N . MET A 1 142 ? 17.057 3.796 -12.383 1.00 96.81 142 MET A N 1
ATOM 1151 C CA . MET A 1 142 ? 17.601 4.953 -13.096 1.00 96.81 142 MET A CA 1
ATOM 1152 C C . MET A 1 142 ? 18.725 4.549 -14.063 1.00 96.81 142 MET A C 1
ATOM 1154 O O . MET A 1 142 ? 18.741 5.013 -15.205 1.00 96.81 142 MET A O 1
ATOM 1158 N N . ASP A 1 143 ? 19.628 3.660 -13.646 1.00 96.31 143 ASP A N 1
ATOM 1159 C CA . ASP A 1 143 ? 20.722 3.165 -14.488 1.00 96.31 143 ASP A CA 1
ATOM 1160 C C . ASP A 1 143 ? 20.204 2.339 -15.682 1.00 96.31 143 ASP A C 1
ATOM 1162 O O . ASP A 1 143 ? 20.687 2.510 -16.807 1.00 96.31 143 ASP A O 1
ATOM 1166 N N . LEU A 1 144 ? 19.166 1.516 -15.479 1.00 94.00 144 LEU A N 1
ATOM 1167 C CA . LEU A 1 144 ? 18.489 0.780 -16.557 1.00 94.00 144 LEU A CA 1
ATOM 1168 C C . LEU A 1 144 ? 17.853 1.733 -17.581 1.00 94.00 144 LEU A C 1
ATOM 1170 O O . LEU A 1 144 ? 18.108 1.622 -18.781 1.00 94.00 144 LEU A O 1
ATOM 1174 N N . VAL A 1 145 ? 17.091 2.727 -17.111 1.00 94.00 145 VAL A N 1
ATOM 1175 C CA . VAL A 1 145 ? 16.435 3.723 -17.977 1.00 94.00 145 VAL A CA 1
ATOM 1176 C C . VAL A 1 145 ? 17.460 4.540 -18.772 1.00 94.00 145 VAL A C 1
ATOM 1178 O O . VAL A 1 145 ? 17.224 4.867 -19.935 1.00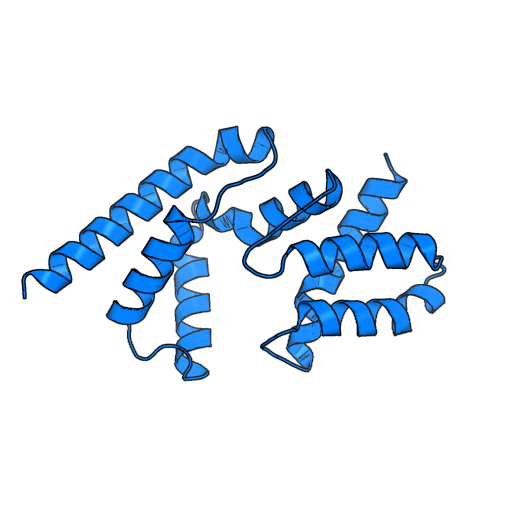 94.00 145 VAL A O 1
ATOM 1181 N N . ASN A 1 146 ? 18.606 4.874 -18.176 1.00 91.69 146 ASN A N 1
ATOM 1182 C CA . ASN A 1 146 ? 19.657 5.642 -18.847 1.00 91.69 146 ASN A CA 1
ATOM 1183 C C . ASN A 1 146 ? 20.454 4.817 -19.863 1.00 91.69 146 ASN A C 1
ATOM 1185 O O . ASN A 1 146 ? 20.901 5.369 -20.869 1.00 91.69 146 ASN A O 1
ATOM 1189 N N . THR A 1 147 ? 20.632 3.518 -19.622 1.00 86.50 147 THR A N 1
ATOM 1190 C CA . THR A 1 147 ? 21.321 2.618 -20.558 1.00 86.50 147 THR A CA 1
ATOM 1191 C C . THR A 1 147 ? 20.494 2.425 -21.827 1.00 86.50 147 THR A C 1
ATOM 1193 O O . THR A 1 147 ? 21.026 2.574 -22.925 1.00 86.50 147 THR A O 1
ATOM 1196 N N . ASN A 1 148 ? 19.178 2.240 -21.692 1.00 74.25 148 ASN A N 1
ATOM 1197 C CA . ASN A 1 148 ? 18.279 2.050 -22.836 1.00 74.25 148 ASN A CA 1
ATOM 1198 C C . ASN A 1 148 ? 18.070 3.329 -23.667 1.00 74.25 148 ASN A C 1
ATOM 1200 O O . ASN A 1 148 ? 17.609 3.255 -24.796 1.00 74.25 148 ASN A O 1
ATOM 1204 N N . LYS A 1 149 ? 18.442 4.510 -23.147 1.00 63.69 149 LYS A N 1
ATOM 1205 C CA . LYS A 1 149 ? 18.476 5.770 -23.919 1.00 63.69 149 LYS A CA 1
ATOM 1206 C C . LYS A 1 149 ? 19.721 5.931 -24.799 1.00 63.69 149 LYS A C 1
ATOM 1208 O O . LYS A 1 149 ? 19.752 6.846 -25.617 1.00 63.69 149 LYS A 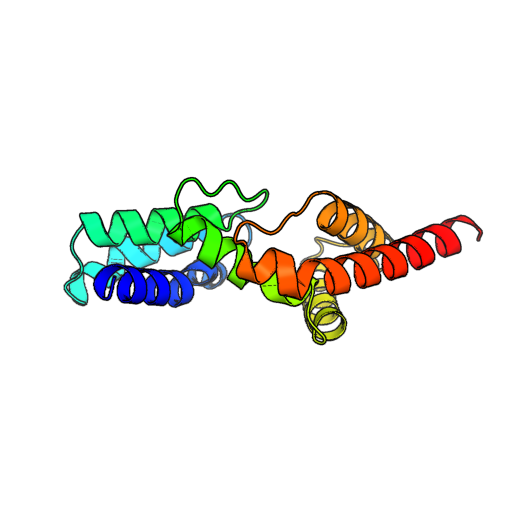O 1
ATOM 1213 N N . LYS A 1 150 ? 20.775 5.141 -24.567 1.00 55.97 150 LYS A N 1
ATOM 1214 C CA . LYS A 1 150 ? 22.057 5.237 -25.291 1.00 55.97 150 LYS A CA 1
ATOM 1215 C C . LYS A 1 150 ? 22.163 4.268 -26.475 1.00 55.97 150 LYS A C 1
ATOM 1217 O O . LYS A 1 150 ? 23.206 4.255 -27.126 1.00 55.97 150 LYS A O 1
ATOM 1222 N N . VAL A 1 151 ? 21.120 3.478 -26.722 1.00 45.97 151 VAL A N 1
ATOM 1223 C CA . VAL A 1 151 ? 20.964 2.565 -27.865 1.00 45.97 151 VAL A CA 1
ATOM 1224 C C . VAL A 1 151 ? 19.947 3.171 -28.821 1.00 45.97 151 VAL A C 1
ATOM 1226 O O . VAL A 1 151 ? 20.195 3.099 -30.042 1.00 45.97 151 VAL A O 1
#

pLDDT: mean 96.29, std 6.43, range [45.97, 98.75]

Radius of gyration: 17.24 Å; chains: 1; bounding box: 45×23×49 Å

Secondary structure (DSSP, 8-state):
-HHHHHHHHHHHHHTTGGGGT-STTHHHHHHHHHHHHGGGGT--HHHHHHHHHHHHHTSSSP---SHHHHHHHHHHTGGGGSTTHHHHHHHHHHHHHHTTS--SHHHHHHHHHHHHHH----SHHHHHHHHHHHHHHHHHHHHHHHHHT--

Foldseek 3Di:
DVLLVVLLVVLLVQLQVLVVPDDPCSLVSSLVVLVVPVVVVVDDPVSSVVSSLLSVQLPPVGDRPDPSNLVSVCVVCLLLQPPCVVVVLVVVVVVCVVVVNAPDPLSSLVVLLVVLVPDDRDDPVSNVRRVVSNVVVSVVSVVVNVVVVVD

Sequence (151 aa):
DKEDLFLLHVACLYHDLGFIEVYKGHEMRGCEIARAELPDFGLTEEQIKIICSMIISTRLPQSPATELEQIICDADLYYLGGTDYETVSETLFKEQHELGMIKDRDEWNKIQLEFLQKHHYFTASVKSSHNLGKSMHTKRIMDLVNTNKKV